Protein AF-A0A4R8ILD8-F1 (afdb_monomer)

Mean predicted aligned error: 10.48 Å

Sequence (104 aa):
MRITSLSLFLGWYVVLLLAGCAVSAPVQEMSNARQTIQAAKEVGAGEHAPELLSIAEKLLDRAARKLEQGDYPVARDFALEAQEQAMLARQTALDKSGNRPQND

pLDDT: mean 85.08, std 19.97, range [43.25, 98.94]

Radius of gyration: 21.85 Å; Cα contacts (8 Å, |Δi|>4): 115; chains: 1; bounding box: 72×23×47 Å

Solvent-accessible surface area (backbone atoms only — not comparable to full-atom values): 5492 Å² total; per-residue (Å²): 139,92,54,73,70,62,55,57,59,54,57,61,64,64,68,72,77,76,83,76,89,64,99,60,77,47,62,66,44,48,47,50,17,52,52,33,42,50,57,9,49,76,55,39,6,71,79,56,18,43,66,38,39,52,50,14,52,54,26,39,54,51,12,50,55,25,47,76,70,67,39,33,72,63,13,35,53,28,9,49,53,11,25,52,30,8,49,53,9,28,50,45,6,49,56,52,63,70,66,50,83,83,84,122

Foldseek 3Di:
DPDVVVVVVVVVVVVPPPPPPDLDAPVVLLVLLVVLLVLLV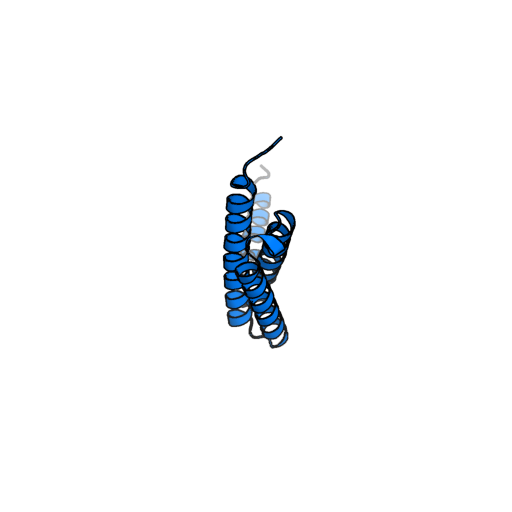VLPLVPQPVPLSVQLVVLSVVLVVCSVVVVRVSSSVSSNSSNVSSNVSSVRSNVVVVPPPPPD

InterPro domains:
  IPR025511 Domain of unknown function DUF4398 [PF14346] (28-96)

Nearest PDB structures (foldseek):
  6rjx-assembly1_A  TM=9.066E-01  e=1.407E+00  Borreliella burgdorferi B31
  9c8w-assembly1_A  TM=4.563E-01  e=3.029E+00  Methylorubrum extorquens

Structure (mmCIF, N/CA/C/O backbone):
data_AF-A0A4R8ILD8-F1
#
_entry.id   AF-A0A4R8ILD8-F1
#
loop_
_atom_site.group_PDB
_atom_site.id
_atom_site.type_symbol
_atom_site.label_atom_id
_atom_site.label_alt_id
_atom_site.label_comp_id
_atom_site.label_asym_id
_atom_site.label_entity_id
_atom_site.label_seq_id
_atom_site.pdbx_PDB_ins_code
_atom_site.Cartn_x
_atom_site.Cartn_y
_atom_site.Cartn_z
_atom_site.occupancy
_atom_site.B_iso_or_equiv
_atom_site.auth_seq_id
_atom_site.auth_comp_id
_atom_site.auth_asym_id
_atom_site.auth_atom_id
_atom_site.pdbx_PDB_model_num
ATOM 1 N N . MET A 1 1 ? 53.552 15.354 12.178 1.00 44.59 1 MET A N 1
ATOM 2 C CA . MET A 1 1 ? 52.546 16.177 11.476 1.00 44.59 1 MET A CA 1
ATOM 3 C C . MET A 1 1 ? 52.492 15.715 10.009 1.00 44.59 1 MET A C 1
ATOM 5 O O . MET A 1 1 ? 52.996 16.412 9.154 1.00 44.59 1 MET A O 1
ATOM 9 N N . ARG A 1 2 ? 52.109 14.490 9.597 1.00 54.12 2 ARG A N 1
ATOM 10 C CA . ARG A 1 2 ? 51.098 13.467 9.991 1.00 54.12 2 ARG A CA 1
ATOM 11 C C . ARG A 1 2 ? 49.618 13.833 9.778 1.00 54.12 2 ARG A C 1
ATOM 13 O O . ARG A 1 2 ? 48.759 13.186 10.355 1.00 54.12 2 ARG A O 1
ATOM 20 N N . ILE A 1 3 ? 49.324 14.844 8.956 1.00 55.66 3 ILE A N 1
ATOM 21 C CA . ILE A 1 3 ? 47.934 15.278 8.699 1.00 55.66 3 ILE A CA 1
ATOM 22 C C . ILE A 1 3 ? 47.623 15.375 7.189 1.00 55.66 3 ILE A C 1
ATOM 24 O O . ILE A 1 3 ? 46.478 15.215 6.794 1.00 55.66 3 ILE A O 1
ATOM 28 N N . THR A 1 4 ? 48.624 15.516 6.312 1.00 49.41 4 THR A N 1
ATOM 29 C CA . THR A 1 4 ? 48.406 15.686 4.860 1.00 49.41 4 THR A CA 1
ATOM 30 C C . THR A 1 4 ? 47.956 14.414 4.131 1.00 49.41 4 THR A C 1
ATOM 32 O O . THR A 1 4 ? 47.175 14.503 3.189 1.00 49.41 4 THR A O 1
ATOM 35 N N . SER A 1 5 ? 48.385 13.227 4.574 1.00 52.59 5 SER A N 1
ATOM 36 C CA . SER A 1 5 ? 47.966 11.950 3.976 1.00 52.59 5 SER A CA 1
ATOM 37 C C . SER A 1 5 ? 46.552 11.529 4.386 1.00 52.59 5 SER A C 1
ATOM 39 O O . SER A 1 5 ? 45.851 10.928 3.581 1.00 52.59 5 SER A O 1
ATOM 41 N N . LEU A 1 6 ? 46.097 11.886 5.595 1.00 51.56 6 LEU A N 1
ATOM 42 C CA . LEU A 1 6 ? 44.751 11.555 6.084 1.00 51.56 6 LEU A CA 1
ATOM 43 C C . LEU A 1 6 ? 43.665 12.353 5.337 1.00 51.56 6 LEU A C 1
ATOM 45 O O . LEU A 1 6 ? 42.598 11.818 5.048 1.00 51.56 6 LEU A O 1
ATOM 49 N N . SER A 1 7 ? 43.971 13.596 4.944 1.00 52.88 7 SER A N 1
ATOM 50 C CA . SER A 1 7 ? 43.078 14.462 4.157 1.00 52.88 7 SER A CA 1
ATOM 51 C C . SER A 1 7 ? 42.877 13.987 2.713 1.00 52.88 7 SER A C 1
ATOM 53 O O . SER A 1 7 ? 41.811 14.199 2.140 1.00 52.88 7 SER A O 1
ATOM 55 N N . LEU A 1 8 ? 43.876 13.319 2.127 1.00 53.66 8 LEU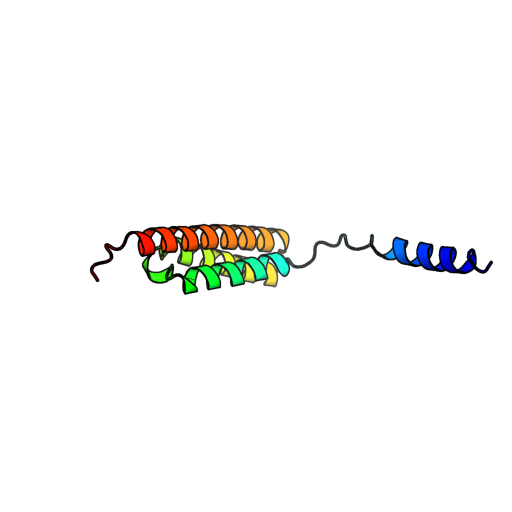 A N 1
ATOM 56 C CA . LEU A 1 8 ? 43.802 12.772 0.765 1.00 53.66 8 LEU A CA 1
ATOM 57 C C . LEU A 1 8 ? 42.915 11.518 0.693 1.00 53.66 8 LEU A C 1
ATOM 59 O O . LEU A 1 8 ? 42.160 11.356 -0.264 1.00 53.66 8 LEU A O 1
ATOM 63 N N . PHE A 1 9 ? 42.934 10.677 1.732 1.00 52.00 9 PHE A N 1
ATOM 64 C CA . PHE A 1 9 ? 42.039 9.517 1.833 1.00 52.00 9 PHE A CA 1
ATOM 65 C C . PHE A 1 9 ? 40.592 9.903 2.173 1.00 52.00 9 PHE A C 1
ATOM 67 O O . PHE A 1 9 ? 39.664 9.241 1.713 1.00 52.00 9 PHE A O 1
ATOM 74 N N . LEU A 1 10 ? 40.385 10.996 2.918 1.00 54.16 10 LEU A N 1
ATOM 75 C CA . LEU A 1 10 ? 39.044 11.504 3.225 1.00 54.16 10 LEU A CA 1
ATOM 76 C C . LEU A 1 10 ? 38.369 12.143 2.000 1.00 54.16 10 LEU A C 1
ATOM 78 O O . LEU A 1 10 ? 37.167 11.982 1.812 1.00 54.16 10 LEU A O 1
ATOM 82 N N . GLY A 1 11 ? 39.138 12.820 1.139 1.00 53.56 11 GLY A N 1
ATOM 83 C CA . GLY A 1 11 ? 38.620 13.428 -0.092 1.00 53.56 11 GLY A CA 1
ATOM 84 C C . GLY A 1 11 ? 38.164 12.404 -1.138 1.00 53.56 11 GLY A C 1
ATOM 85 O O . GLY A 1 11 ? 37.156 12.617 -1.807 1.00 53.56 11 GLY A O 1
ATOM 86 N N . TRP A 1 12 ? 38.851 11.261 -1.235 1.00 53.19 12 TRP A N 1
ATOM 87 C CA . TRP A 1 12 ? 38.490 10.175 -2.158 1.00 53.19 12 TRP A CA 1
ATOM 88 C C . TRP A 1 12 ? 37.177 9.477 -1.766 1.00 53.19 12 TRP A C 1
ATOM 90 O O . TRP A 1 12 ? 36.408 9.061 -2.630 1.00 53.19 12 TRP A O 1
ATOM 100 N N . TYR A 1 13 ? 36.889 9.382 -0.465 1.00 53.84 13 TYR A N 1
ATOM 101 C CA . TYR A 1 13 ? 35.681 8.721 0.039 1.00 53.84 13 TYR A CA 1
ATOM 102 C C . TYR A 1 13 ? 34.398 9.536 -0.195 1.00 53.84 13 TYR A C 1
ATOM 104 O O . TYR A 1 13 ? 33.316 8.964 -0.295 1.00 53.84 13 TYR A O 1
ATOM 112 N N . VAL A 1 14 ? 34.506 10.863 -0.325 1.00 57.62 14 VAL A N 1
ATOM 113 C CA . VAL A 1 14 ? 33.348 11.760 -0.500 1.00 57.62 14 VAL A CA 1
ATOM 114 C C . VAL A 1 14 ? 32.819 11.762 -1.943 1.00 57.62 14 VAL A C 1
ATOM 116 O O . VAL A 1 14 ? 31.631 11.985 -2.161 1.00 57.62 14 VAL A O 1
ATOM 119 N N . VAL A 1 15 ? 33.653 11.447 -2.940 1.00 56.53 15 VAL A N 1
ATOM 120 C CA . VAL A 1 15 ? 33.269 11.503 -4.367 1.00 56.53 15 VAL A CA 1
ATOM 121 C C . VAL A 1 15 ? 32.385 10.316 -4.802 1.00 56.53 15 VAL A C 1
ATOM 123 O O . VAL A 1 15 ? 31.667 10.413 -5.795 1.00 56.53 15 VAL A O 1
ATOM 126 N N . LEU A 1 16 ? 32.350 9.217 -4.041 1.00 56.22 16 LEU A N 1
ATOM 127 C CA . LEU A 1 16 ? 31.615 7.990 -4.401 1.00 56.22 16 LEU A CA 1
ATOM 128 C C . LEU A 1 16 ? 30.108 7.996 -4.069 1.00 56.22 16 LEU A C 1
ATOM 130 O O . LEU A 1 16 ? 29.414 7.044 -4.413 1.00 56.22 16 LEU A O 1
ATOM 134 N N . LEU A 1 17 ? 29.574 9.055 -3.450 1.00 56.81 17 LEU A N 1
ATOM 135 C CA . LEU A 1 17 ? 28.165 9.123 -3.017 1.00 56.81 17 LEU A CA 1
ATOM 136 C C . LEU A 1 17 ? 27.188 9.714 -4.055 1.00 56.81 17 LEU A C 1
ATOM 138 O O . LEU A 1 17 ? 25.999 9.819 -3.772 1.00 56.81 17 LEU A O 1
ATOM 142 N N . LEU A 1 18 ? 27.649 10.089 -5.255 1.00 56.31 18 LEU A N 1
ATOM 143 C CA . LEU A 1 18 ? 26.837 10.841 -6.233 1.00 56.31 18 LEU A CA 1
ATOM 144 C C . LEU A 1 18 ? 26.381 10.036 -7.469 1.00 56.31 18 LEU A C 1
ATOM 146 O O . LEU A 1 18 ? 25.794 10.609 -8.381 1.00 56.31 18 LEU A O 1
ATOM 150 N N . ALA A 1 19 ? 26.595 8.717 -7.516 1.00 54.19 19 ALA A N 1
ATOM 151 C CA . ALA A 1 19 ? 26.256 7.878 -8.678 1.00 54.19 19 ALA A CA 1
ATOM 152 C C . ALA A 1 19 ? 24.948 7.066 -8.522 1.00 54.19 19 ALA A C 1
ATOM 154 O O . ALA A 1 19 ? 24.822 5.972 -9.065 1.00 54.19 19 ALA A O 1
ATOM 155 N N . GLY A 1 20 ? 23.974 7.576 -7.762 1.00 50.25 20 GLY A N 1
ATOM 156 C CA . GLY A 1 20 ? 22.722 6.879 -7.441 1.00 50.25 20 GLY A CA 1
ATOM 157 C C . GLY A 1 20 ? 21.476 7.395 -8.167 1.00 50.25 20 GLY A C 1
ATOM 158 O O . GLY A 1 20 ? 20.394 7.316 -7.603 1.00 50.25 20 GLY A O 1
ATOM 159 N N . CYS A 1 21 ? 21.588 7.955 -9.373 1.00 50.97 21 CYS A N 1
ATOM 160 C CA . CYS A 1 21 ? 20.424 8.413 -10.147 1.00 50.97 21 CYS A CA 1
ATOM 161 C C . CYS A 1 21 ? 20.078 7.419 -11.262 1.00 50.97 21 CYS A C 1
ATOM 163 O O . CYS A 1 21 ? 20.140 7.744 -12.445 1.00 50.97 21 CYS A O 1
ATOM 165 N N . ALA A 1 22 ? 19.720 6.196 -10.882 1.00 56.34 22 ALA A N 1
ATOM 166 C CA . ALA A 1 22 ? 19.017 5.267 -11.758 1.00 56.34 22 ALA A CA 1
ATOM 167 C C . ALA A 1 22 ? 17.623 5.054 -11.167 1.00 56.34 22 ALA A C 1
ATOM 169 O O . ALA A 1 22 ? 17.505 4.757 -9.977 1.00 56.34 22 ALA A O 1
ATOM 170 N N . VAL A 1 23 ? 16.578 5.239 -11.981 1.00 66.19 23 VAL A N 1
ATOM 171 C CA . VAL A 1 23 ? 15.187 4.908 -11.636 1.00 66.19 23 VAL A CA 1
ATOM 172 C C . VAL A 1 23 ? 15.153 3.433 -11.235 1.00 66.19 23 VAL A C 1
ATOM 174 O O . VAL A 1 23 ? 15.153 2.543 -12.080 1.00 66.19 23 VAL A O 1
ATOM 177 N N . SER A 1 24 ? 15.234 3.188 -9.933 1.00 82.00 24 SER A N 1
ATOM 178 C CA . SER A 1 24 ? 15.304 1.863 -9.334 1.00 82.00 24 SER A CA 1
ATOM 179 C C . SER A 1 24 ? 13.926 1.467 -8.821 1.00 82.00 24 SER A C 1
ATOM 181 O O . SER A 1 24 ? 13.037 2.305 -8.655 1.00 82.00 24 SER A O 1
ATOM 183 N N . ALA A 1 25 ? 13.731 0.165 -8.626 1.00 90.75 25 ALA A N 1
ATOM 184 C CA . ALA A 1 25 ? 12.486 -0.370 -8.098 1.00 90.75 25 ALA A CA 1
ATOM 185 C C . ALA A 1 25 ? 12.116 0.319 -6.758 1.00 90.75 25 ALA A C 1
ATOM 187 O O . ALA A 1 25 ? 12.985 0.422 -5.888 1.00 90.75 25 ALA A O 1
ATOM 188 N N . PRO A 1 26 ? 10.851 0.748 -6.554 1.00 94.56 26 PRO A N 1
ATOM 189 C CA . PRO A 1 26 ? 10.392 1.483 -5.367 1.00 94.56 26 PRO A CA 1
ATOM 190 C C . PRO A 1 26 ? 10.212 0.568 -4.142 1.00 94.56 26 PRO A C 1
ATOM 192 O O . PRO A 1 26 ? 9.123 0.404 -3.590 1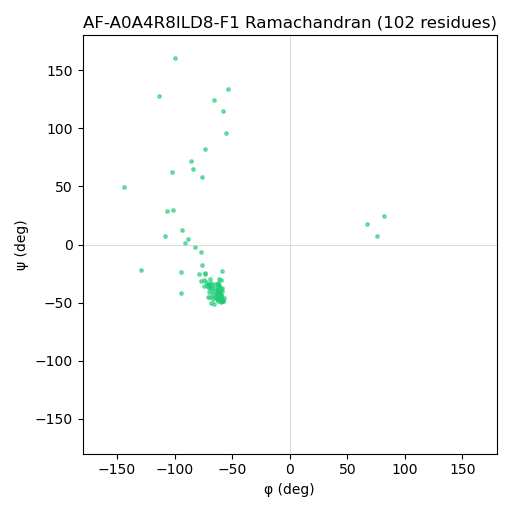.00 94.56 26 PRO A O 1
ATOM 195 N N . VAL A 1 27 ? 11.280 -0.121 -3.730 1.00 95.25 27 VAL A N 1
ATOM 196 C CA . VAL A 1 27 ? 11.236 -1.123 -2.649 1.00 95.25 27 VAL A CA 1
ATOM 197 C C . VAL A 1 27 ? 10.811 -0.492 -1.320 1.00 95.25 27 VAL A C 1
ATOM 199 O O . VAL A 1 27 ? 10.109 -1.131 -0.532 1.00 95.25 27 VAL A O 1
ATOM 202 N N . GLN A 1 28 ? 11.210 0.758 -1.082 1.00 96.69 28 GLN A N 1
ATOM 203 C CA . GLN A 1 28 ? 10.898 1.488 0.144 1.00 96.69 28 GLN A CA 1
ATOM 204 C C . GLN A 1 28 ? 9.407 1.813 0.227 1.00 96.69 28 GLN A C 1
ATOM 206 O O . GLN A 1 28 ? 8.764 1.470 1.216 1.00 96.69 28 GLN A O 1
ATOM 211 N N . GLU A 1 29 ? 8.832 2.383 -0.828 1.00 98.31 29 GLU A N 1
ATOM 212 C CA . GLU A 1 29 ? 7.415 2.739 -0.899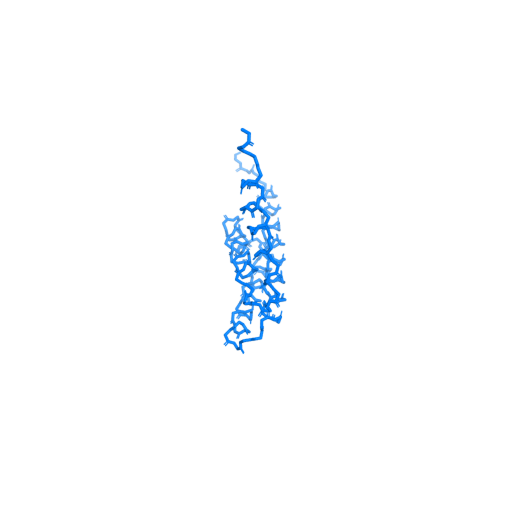 1.00 98.31 29 GLU A CA 1
ATOM 213 C C . GLU A 1 29 ? 6.533 1.491 -0.795 1.00 98.31 29 GLU A C 1
ATOM 215 O O . GLU A 1 29 ? 5.590 1.456 -0.004 1.00 98.31 29 GLU A O 1
ATOM 220 N N . MET A 1 30 ? 6.903 0.411 -1.491 1.00 98.25 30 MET A N 1
ATOM 221 C CA . MET A 1 30 ? 6.217 -0.880 -1.384 1.00 98.25 30 MET A CA 1
ATOM 222 C C . MET A 1 30 ? 6.256 -1.445 0.045 1.00 98.25 30 MET A C 1
ATOM 224 O O . MET A 1 30 ? 5.284 -2.046 0.509 1.00 98.25 30 MET A O 1
ATOM 228 N N . SER A 1 31 ? 7.377 -1.282 0.755 1.00 98.38 31 SER A N 1
ATOM 229 C CA . SER A 1 31 ? 7.508 -1.715 2.150 1.00 98.38 31 SER A CA 1
ATOM 230 C C . SER A 1 31 ? 6.662 -0.862 3.093 1.00 98.38 31 SER A C 1
ATOM 232 O O . SER A 1 31 ? 5.947 -1.417 3.928 1.00 98.38 31 SER A O 1
ATOM 234 N N . ASN A 1 32 ? 6.696 0.460 2.934 1.00 98.62 32 ASN A N 1
ATOM 235 C CA . ASN A 1 32 ? 5.914 1.394 3.742 1.00 98.62 32 ASN A CA 1
ATOM 236 C C . ASN A 1 32 ? 4.411 1.135 3.588 1.00 98.62 32 ASN A C 1
ATOM 238 O O . ASN A 1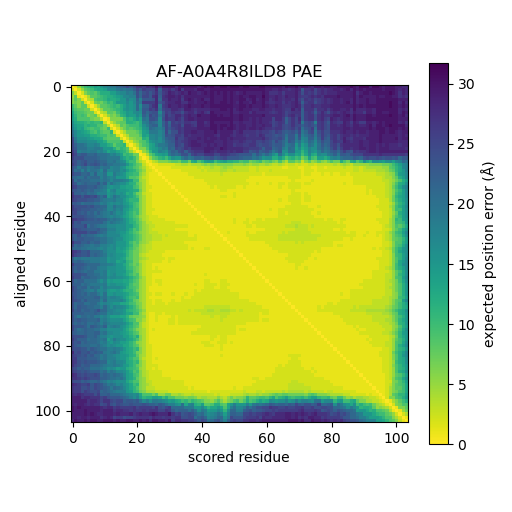 32 ? 3.693 1.063 4.587 1.00 98.62 32 ASN A O 1
ATOM 242 N N . ALA A 1 33 ? 3.941 0.908 2.358 1.00 98.81 33 ALA A N 1
ATOM 243 C CA . ALA A 1 33 ? 2.554 0.544 2.083 1.00 98.81 33 ALA A CA 1
ATOM 244 C C . ALA A 1 33 ? 2.149 -0.751 2.809 1.00 98.81 33 ALA A C 1
ATOM 246 O O . ALA A 1 33 ? 1.150 -0.767 3.529 1.00 98.81 33 ALA A O 1
ATOM 247 N N . ARG A 1 34 ? 2.960 -1.820 2.709 1.00 98.81 34 ARG A N 1
ATOM 248 C CA . ARG A 1 34 ? 2.713 -3.092 3.419 1.00 98.81 34 ARG A CA 1
ATOM 249 C C . ARG A 1 34 ? 2.632 -2.913 4.931 1.00 98.81 34 ARG A C 1
ATOM 251 O O . ARG A 1 34 ? 1.701 -3.414 5.557 1.00 98.81 34 ARG A O 1
ATOM 258 N N . GLN A 1 35 ? 3.600 -2.207 5.507 1.00 98.88 35 GLN A N 1
ATOM 259 C CA . GLN A 1 35 ? 3.657 -1.966 6.948 1.00 98.88 35 GLN A CA 1
ATOM 260 C C . GLN A 1 35 ? 2.456 -1.141 7.421 1.00 98.88 35 GLN A C 1
ATOM 262 O O . GLN A 1 35 ? 1.875 -1.445 8.456 1.00 98.88 35 GLN A O 1
ATOM 267 N N . THR A 1 36 ? 2.029 -0.151 6.636 1.00 98.75 36 THR A N 1
ATOM 268 C CA . THR A 1 36 ? 0.878 0.694 6.980 1.00 98.75 36 THR A CA 1
ATOM 269 C C . THR A 1 36 ? -0.437 -0.081 6.896 1.00 98.75 36 THR A C 1
ATOM 271 O O . THR A 1 36 ? -1.270 0.041 7.792 1.00 98.75 36 THR A O 1
ATOM 274 N N . ILE A 1 3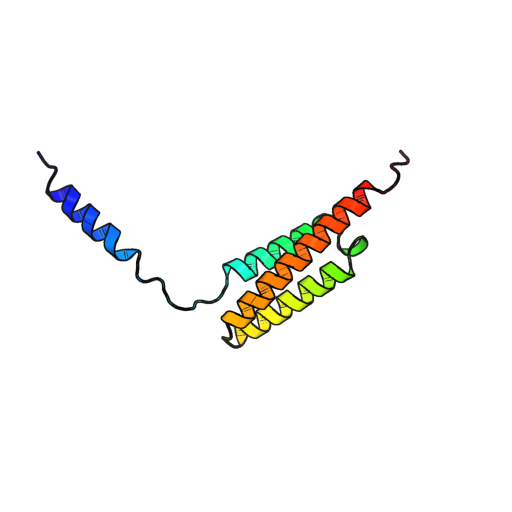7 ? -0.617 -0.931 5.876 1.00 98.88 37 ILE A N 1
ATOM 275 C CA . ILE A 1 37 ? -1.775 -1.838 5.775 1.00 98.88 37 ILE A CA 1
ATOM 276 C C . ILE A 1 37 ? -1.819 -2.776 6.981 1.00 98.88 37 ILE A C 1
ATOM 278 O O . ILE A 1 37 ? -2.879 -2.970 7.574 1.00 98.88 37 ILE A O 1
ATOM 282 N N . GLN A 1 38 ? -0.673 -3.335 7.371 1.00 98.88 38 GLN A N 1
ATOM 283 C CA . GLN A 1 38 ? -0.586 -4.201 8.540 1.00 98.88 38 GLN A CA 1
ATOM 284 C C . GLN A 1 38 ? -0.944 -3.446 9.831 1.00 98.88 38 GLN A C 1
ATOM 286 O O . GLN A 1 38 ? -1.790 -3.910 10.592 1.00 98.88 38 GLN A O 1
ATOM 291 N N . ALA A 1 39 ? -0.413 -2.238 10.021 1.00 98.62 39 ALA A N 1
ATOM 292 C CA . ALA A 1 39 ? -0.752 -1.386 11.158 1.00 98.62 39 ALA A CA 1
ATOM 293 C C . ALA A 1 39 ? -2.243 -0.992 11.188 1.00 98.62 39 ALA A C 1
ATOM 295 O O . ALA A 1 39 ? -2.824 -0.858 12.262 1.00 98.62 39 ALA A O 1
ATOM 296 N N . ALA A 1 40 ? -2.884 -0.811 10.027 1.00 98.69 40 ALA A N 1
ATOM 297 C CA . ALA A 1 40 ? -4.325 -0.577 9.939 1.00 98.69 40 ALA A CA 1
ATOM 298 C C . ALA A 1 40 ? -5.125 -1.814 10.382 1.00 98.69 40 ALA A C 1
ATOM 300 O O . ALA A 1 40 ? -6.092 -1.695 11.136 1.00 98.69 40 ALA A O 1
ATOM 301 N N . LYS A 1 41 ? -4.710 -3.013 9.957 1.00 98.62 41 LYS A N 1
ATOM 302 C CA . LYS A 1 41 ? -5.336 -4.280 10.372 1.00 98.62 41 LYS A CA 1
ATOM 303 C C . LYS A 1 41 ? -5.243 -4.499 11.878 1.00 98.62 41 LYS A C 1
ATOM 305 O O . LYS A 1 41 ? -6.240 -4.871 12.487 1.00 98.62 41 LYS A O 1
ATOM 310 N N . GLU A 1 42 ? -4.083 -4.225 12.468 1.00 98.38 42 GLU A N 1
ATOM 311 C CA . GLU A 1 42 ? -3.822 -4.398 13.904 1.00 98.38 42 GLU A CA 1
ATOM 312 C C . GLU A 1 42 ? -4.743 -3.559 14.795 1.00 98.38 42 GLU A C 1
ATOM 314 O O . GLU A 1 42 ? -5.099 -3.997 15.885 1.00 98.38 42 GLU A O 1
ATOM 319 N N . VAL A 1 43 ? -5.187 -2.391 14.321 1.00 97.50 43 VAL A N 1
ATOM 320 C CA . VAL A 1 43 ? -6.142 -1.532 15.045 1.00 97.50 43 VAL A CA 1
ATOM 321 C C . VAL A 1 43 ? -7.606 -1.785 14.657 1.00 97.50 43 VAL A C 1
ATOM 323 O O . VAL A 1 43 ? -8.482 -0.987 14.980 1.00 97.50 43 VAL A O 1
ATOM 326 N N . GLY A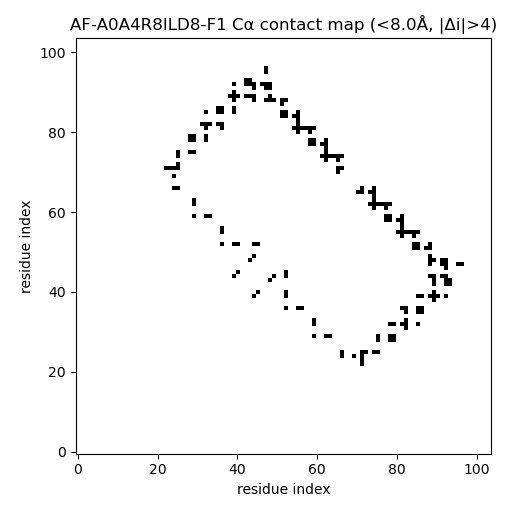 1 44 ? -7.896 -2.874 13.938 1.00 97.56 44 GLY A N 1
ATOM 327 C CA . GLY A 1 44 ? -9.266 -3.269 13.606 1.00 97.56 44 GLY A CA 1
ATOM 328 C C . GLY A 1 44 ? -9.876 -2.545 12.403 1.00 97.56 44 GLY A C 1
ATOM 329 O O . GLY A 1 44 ? -11.101 -2.479 12.282 1.00 97.56 44 GLY A O 1
ATOM 330 N N . ALA A 1 45 ? -9.068 -2.030 11.468 1.00 98.31 45 ALA A N 1
ATOM 331 C CA . ALA A 1 45 ? -9.598 -1.405 10.250 1.00 98.31 45 ALA A CA 1
ATOM 332 C C . ALA A 1 45 ? -10.464 -2.348 9.400 1.00 98.31 45 ALA A C 1
ATOM 334 O O . ALA A 1 45 ? -11.330 -1.871 8.676 1.00 98.31 45 ALA A O 1
ATOM 335 N N . GLY A 1 46 ? -10.302 -3.669 9.524 1.00 97.94 46 GLY A N 1
ATOM 336 C CA . GLY A 1 46 ? -11.187 -4.633 8.863 1.00 97.94 46 GLY A CA 1
ATOM 337 C C . GLY A 1 46 ? -12.652 -4.537 9.308 1.00 97.94 46 GLY A C 1
ATOM 338 O O . GLY A 1 46 ? -13.542 -4.790 8.506 1.00 97.94 46 GLY A O 1
ATOM 339 N N . GLU A 1 47 ? -12.916 -4.125 10.549 1.00 96.81 47 GLU A N 1
ATOM 340 C CA . GLU A 1 47 ? -14.282 -3.929 11.053 1.00 96.81 47 GLU A CA 1
ATOM 341 C C . GLU A 1 47 ? -14.737 -2.479 10.897 1.00 96.81 47 GLU A C 1
ATOM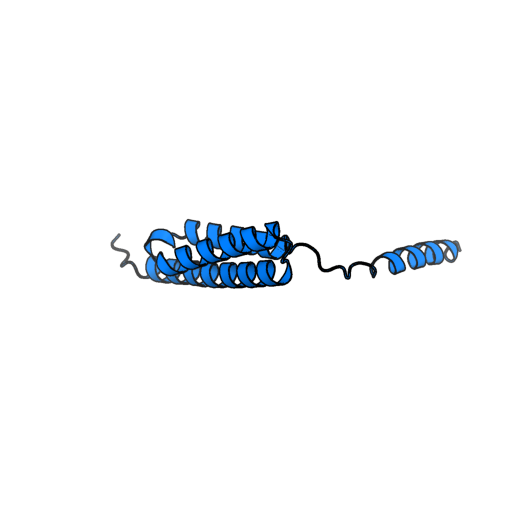 343 O O . GLU A 1 47 ? -15.876 -2.192 10.533 1.00 96.81 47 GLU A O 1
ATOM 348 N N . HIS A 1 48 ? -13.835 -1.548 11.195 1.00 96.62 48 HIS A N 1
ATOM 349 C CA . HIS A 1 48 ? -14.182 -0.143 11.356 1.00 96.62 48 HIS A CA 1
ATOM 350 C C . HIS A 1 48 ? -13.999 0.691 10.081 1.00 96.62 48 HIS A C 1
ATOM 352 O O . HIS A 1 48 ? -14.652 1.724 9.929 1.00 96.62 48 HIS A O 1
ATOM 358 N N . ALA A 1 49 ? -13.147 0.247 9.159 1.00 98.12 49 ALA A N 1
ATOM 359 C CA . ALA A 1 49 ? -12.835 0.928 7.906 1.00 98.12 49 ALA A CA 1
ATOM 360 C C . ALA A 1 49 ? -12.601 -0.059 6.732 1.00 98.12 49 ALA A C 1
ATOM 362 O O . ALA A 1 49 ? -11.593 0.062 6.025 1.00 98.12 49 ALA A O 1
ATOM 363 N N . PRO A 1 50 ? -13.504 -1.038 6.500 1.00 98.25 50 PRO A N 1
ATOM 364 C CA . PRO A 1 50 ? -13.270 -2.134 5.554 1.00 98.25 50 PRO A CA 1
ATOM 365 C C . PRO A 1 50 ? -13.069 -1.657 4.113 1.00 98.25 50 PRO A C 1
ATOM 367 O O . PRO A 1 50 ? -12.271 -2.230 3.374 1.00 98.25 50 PRO A O 1
ATOM 370 N N . GLU A 1 51 ? -13.774 -0.600 3.709 1.00 98.56 51 GLU A N 1
ATOM 371 C CA . GLU A 1 51 ? -13.670 -0.044 2.361 1.00 98.56 51 GLU A CA 1
ATOM 372 C C . GLU A 1 51 ? -12.284 0.560 2.107 1.00 98.56 51 GLU A C 1
ATOM 374 O O . GLU A 1 51 ? -11.619 0.172 1.147 1.00 98.56 51 GLU A O 1
ATOM 379 N N . LEU A 1 52 ? -11.806 1.429 3.005 1.00 98.62 52 LEU A N 1
ATOM 380 C CA . LEU A 1 52 ? -10.480 2.051 2.911 1.00 98.62 52 LEU A CA 1
ATOM 381 C C . LEU A 1 52 ? -9.364 0.999 2.938 1.00 98.62 52 LEU A C 1
ATOM 383 O O . LEU A 1 52 ? -8.437 1.053 2.129 1.00 98.62 52 LEU A O 1
ATOM 387 N N . LEU A 1 53 ? -9.485 -0.002 3.818 1.00 98.81 53 LEU A N 1
ATOM 388 C CA . LEU A 1 53 ? -8.535 -1.111 3.875 1.00 98.81 53 LEU A CA 1
ATOM 389 C C . LEU A 1 53 ? -8.529 -1.913 2.561 1.00 98.81 53 LEU A C 1
ATOM 391 O O . LEU A 1 53 ? -7.459 -2.189 2.021 1.00 98.81 53 LEU A O 1
ATOM 395 N N . SER A 1 54 ? -9.705 -2.224 2.004 1.00 98.81 54 SER A N 1
ATOM 396 C CA . SER A 1 54 ? -9.818 -2.936 0.724 1.00 98.81 54 SER A CA 1
ATOM 397 C C . SER A 1 54 ? -9.212 -2.144 -0.436 1.00 98.81 54 SER A C 1
ATOM 399 O O . SER A 1 54 ? -8.567 -2.722 -1.315 1.00 98.81 54 SER A O 1
ATOM 401 N N . ILE A 1 55 ? -9.407 -0.823 -0.462 1.00 98.88 55 ILE A N 1
ATOM 402 C CA . ILE A 1 55 ? -8.816 0.051 -1.481 1.00 98.88 55 ILE A CA 1
ATOM 403 C C . ILE A 1 55 ? -7.287 0.021 -1.370 1.00 98.88 55 ILE A C 1
ATOM 405 O O . ILE A 1 55 ? -6.622 -0.193 -2.386 1.00 98.88 55 ILE A O 1
ATOM 409 N N . ALA A 1 56 ? -6.736 0.158 -0.160 1.00 98.88 56 ALA A N 1
ATOM 410 C CA . ALA A 1 56 ? -5.295 0.102 0.079 1.00 98.88 56 ALA A CA 1
ATOM 411 C C . ALA A 1 56 ? -4.673 -1.216 -0.416 1.00 98.88 56 ALA A C 1
ATOM 413 O O . ALA A 1 56 ? -3.673 -1.209 -1.133 1.00 98.88 56 ALA A O 1
ATOM 414 N N . GLU A 1 57 ? -5.298 -2.355 -0.107 1.00 98.88 57 GLU A N 1
ATOM 415 C CA . GLU A 1 57 ? -4.833 -3.674 -0.554 1.00 98.88 57 GLU A CA 1
ATOM 416 C C . GLU A 1 57 ? -4.866 -3.818 -2.081 1.00 98.88 57 GLU A C 1
ATOM 418 O O . GLU A 1 57 ? -3.891 -4.272 -2.681 1.00 98.88 57 GLU A O 1
ATOM 423 N N . LYS A 1 58 ? -5.949 -3.373 -2.733 1.00 98.94 58 LYS A N 1
ATOM 424 C CA . LYS A 1 58 ? -6.076 -3.390 -4.202 1.00 98.94 58 LYS A CA 1
ATOM 425 C C . LYS A 1 58 ? -5.063 -2.478 -4.892 1.00 98.94 58 LYS A C 1
ATOM 427 O O . LYS A 1 58 ? -4.654 -2.752 -6.021 1.00 98.94 58 LYS A O 1
ATOM 432 N N . LEU A 1 59 ? -4.709 -1.352 -4.276 1.00 98.88 59 LEU A N 1
ATOM 433 C CA . LEU A 1 59 ? -3.678 -0.451 -4.788 1.00 98.88 59 LEU A CA 1
ATOM 434 C C . LEU A 1 59 ? -2.291 -1.079 -4.651 1.00 98.88 59 LEU A C 1
ATOM 436 O O . LEU A 1 59 ? -1.554 -1.105 -5.630 1.00 98.88 59 LEU A O 1
ATOM 440 N N . LEU A 1 60 ? -1.971 -1.684 -3.505 1.00 98.88 60 LEU A N 1
ATOM 441 C CA . LEU A 1 60 ? -0.695 -2.376 -3.317 1.00 98.88 60 LEU A CA 1
ATOM 442 C C . LEU A 1 60 ? -0.531 -3.566 -4.279 1.00 98.88 60 LEU A C 1
ATOM 444 O O . LEU A 1 60 ? 0.550 -3.797 -4.813 1.00 98.88 60 LEU A O 1
ATOM 448 N N . ASP A 1 61 ? -1.610 -4.296 -4.541 1.00 98.88 61 ASP A N 1
ATOM 449 C CA . ASP A 1 61 ? -1.649 -5.374 -5.530 1.00 98.88 61 ASP A CA 1
ATOM 450 C C . ASP A 1 61 ? -1.442 -4.852 -6.971 1.00 98.88 61 ASP A C 1
ATOM 452 O O . ASP A 1 61 ? -0.683 -5.423 -7.758 1.00 98.88 61 ASP A O 1
ATOM 456 N N . ARG A 1 62 ? -2.027 -3.694 -7.316 1.00 98.81 62 ARG A N 1
ATOM 457 C CA . ARG A 1 62 ? -1.719 -2.988 -8.577 1.00 98.81 62 ARG A CA 1
ATOM 458 C C . ARG A 1 62 ? -0.260 -2.536 -8.644 1.00 98.81 62 ARG A C 1
ATOM 460 O O . ARG A 1 62 ? 0.362 -2.701 -9.693 1.00 98.81 62 ARG A O 1
ATOM 467 N N . ALA A 1 63 ? 0.287 -2.023 -7.545 1.00 98.75 63 ALA A N 1
ATOM 468 C CA . ALA A 1 63 ? 1.685 -1.627 -7.444 1.00 98.75 63 ALA A CA 1
ATOM 469 C C . ALA A 1 63 ? 2.623 -2.818 -7.687 1.00 98.75 63 ALA A C 1
ATOM 471 O O . ALA A 1 63 ? 3.570 -2.705 -8.460 1.00 98.75 63 ALA A O 1
ATOM 472 N N . ALA A 1 64 ? 2.319 -3.983 -7.104 1.00 98.56 64 ALA A N 1
ATOM 473 C CA . ALA A 1 64 ? 3.093 -5.208 -7.289 1.00 98.56 64 ALA A CA 1
ATOM 474 C C . ALA A 1 64 ? 3.103 -5.669 -8.754 1.00 98.56 64 ALA A C 1
ATOM 476 O O . ALA A 1 64 ? 4.172 -5.899 -9.312 1.00 98.56 64 ALA A O 1
ATOM 477 N N . ARG A 1 65 ? 1.945 -5.686 -9.427 1.00 98.69 65 ARG A N 1
ATOM 478 C CA . ARG A 1 65 ? 1.887 -5.995 -10.869 1.00 98.69 65 ARG A CA 1
ATOM 479 C C . ARG A 1 65 ? 2.720 -5.036 -11.713 1.00 98.69 65 ARG A C 1
ATOM 481 O O . ARG A 1 65 ? 3.351 -5.445 -12.682 1.00 98.69 65 ARG A O 1
ATOM 488 N N . LYS A 1 66 ? 2.706 -3.748 -11.374 1.00 98.31 66 LYS A N 1
ATOM 489 C CA . LYS A 1 66 ? 3.479 -2.728 -12.091 1.00 98.31 66 LYS A CA 1
ATOM 490 C C . LYS A 1 66 ? 4.977 -2.868 -11.857 1.00 98.31 66 LYS A C 1
ATOM 492 O O . LYS A 1 66 ? 5.751 -2.744 -12.801 1.00 98.31 66 LYS A O 1
ATOM 497 N N . LEU A 1 67 ? 5.367 -3.230 -10.637 1.00 96.75 67 LEU A N 1
ATOM 498 C CA . LEU A 1 67 ? 6.736 -3.585 -10.284 1.00 96.75 67 LEU A CA 1
ATOM 499 C C . LEU A 1 67 ? 7.238 -4.763 -11.134 1.00 96.75 67 LEU A C 1
ATOM 501 O O . LEU A 1 67 ? 8.314 -4.676 -11.717 1.00 96.75 67 LEU A O 1
ATOM 505 N N . GLU A 1 68 ? 6.441 -5.830 -11.241 1.00 97.19 68 GLU A N 1
ATOM 506 C CA . GLU A 1 68 ? 6.752 -7.024 -12.043 1.00 97.19 68 GLU A CA 1
ATOM 507 C C . GLU A 1 68 ? 6.883 -6.713 -13.541 1.00 97.19 68 GLU A C 1
ATOM 509 O O . GLU A 1 68 ? 7.700 -7.314 -14.234 1.00 97.19 68 GLU A O 1
ATOM 514 N N . GLN A 1 69 ? 6.112 -5.742 -14.038 1.00 97.50 69 GLN A N 1
ATOM 515 C CA . GLN A 1 69 ? 6.177 -5.259 -15.421 1.00 97.50 69 GLN A CA 1
ATOM 516 C C . GLN A 1 69 ? 7.377 -4.335 -15.693 1.00 97.50 69 GLN A C 1
ATOM 518 O O . GLN A 1 69 ? 7.589 -3.942 -16.838 1.00 97.50 69 GLN A O 1
ATOM 523 N N . GLY A 1 70 ? 8.146 -3.960 -14.665 1.00 95.81 70 GLY A N 1
ATOM 524 C CA . GLY A 1 70 ? 9.225 -2.973 -14.774 1.00 95.81 70 GLY A CA 1
ATOM 525 C C . GLY A 1 70 ? 8.738 -1.521 -14.852 1.00 95.81 70 GLY A C 1
ATOM 526 O O . GLY A 1 70 ? 9.537 -0.611 -15.064 1.00 95.81 70 GLY A O 1
ATOM 527 N N . ASP A 1 71 ? 7.439 -1.283 -14.657 1.00 96.88 71 ASP A N 1
ATOM 528 C CA . ASP A 1 71 ? 6.812 0.039 -14.670 1.00 96.88 71 ASP A CA 1
ATOM 529 C C . ASP A 1 71 ? 6.962 0.704 -13.290 1.00 96.88 71 ASP A C 1
ATOM 531 O O . ASP A 1 71 ? 6.006 0.884 -12.532 1.00 96.88 71 ASP A O 1
ATOM 535 N N . TYR A 1 72 ? 8.213 0.994 -12.917 1.00 96.06 72 TYR A N 1
ATOM 536 C CA . TYR A 1 72 ? 8.579 1.477 -11.582 1.00 96.06 72 TYR A CA 1
ATOM 537 C C . TYR A 1 72 ? 7.934 2.811 -11.179 1.00 96.06 72 TYR A C 1
ATOM 539 O O . TYR A 1 72 ? 7.537 2.915 -10.016 1.00 96.06 72 TYR A O 1
ATOM 547 N N . PRO A 1 73 ? 7.790 3.823 -12.063 1.00 96.06 73 PRO A N 1
ATOM 548 C CA . PRO A 1 73 ? 7.094 5.056 -11.705 1.00 96.06 73 PRO A CA 1
ATOM 549 C C . PRO A 1 73 ? 5.639 4.792 -11.312 1.00 96.06 73 PRO A C 1
ATOM 551 O O . PRO A 1 73 ? 5.217 5.207 -10.239 1.00 96.06 73 PRO A O 1
ATOM 554 N N . VAL A 1 74 ? 4.909 4.012 -12.114 1.00 97.69 74 VAL A N 1
ATOM 555 C CA . VAL A 1 74 ? 3.500 3.702 -11.839 1.00 97.69 74 VAL A CA 1
ATOM 556 C C . VAL A 1 74 ? 3.361 2.782 -10.623 1.00 97.69 74 VAL A C 1
ATOM 558 O O . VAL A 1 74 ? 2.427 2.928 -9.836 1.00 97.69 74 VAL A O 1
ATOM 561 N N . ALA A 1 75 ? 4.297 1.849 -10.421 1.00 98.31 75 ALA A N 1
ATOM 562 C CA . ALA A 1 75 ? 4.343 1.030 -9.212 1.00 98.31 75 ALA A CA 1
ATOM 563 C C . ALA A 1 75 ? 4.502 1.889 -7.951 1.00 98.31 75 ALA A C 1
ATOM 565 O O . ALA A 1 75 ? 3.814 1.654 -6.959 1.00 98.31 75 ALA A O 1
ATOM 566 N N . ARG A 1 76 ? 5.383 2.896 -7.996 1.00 98.00 76 ARG A N 1
ATOM 567 C CA . ARG A 1 76 ? 5.594 3.829 -6.886 1.00 98.00 76 ARG A CA 1
ATOM 568 C C . ARG A 1 76 ? 4.325 4.617 -6.582 1.00 98.00 76 ARG A C 1
ATOM 570 O O . ARG A 1 76 ? 3.952 4.703 -5.417 1.00 98.00 76 ARG A O 1
ATOM 577 N N . ASP A 1 77 ? 3.658 5.135 -7.606 1.00 98.50 77 ASP A N 1
ATOM 578 C CA . ASP A 1 77 ? 2.446 5.939 -7.431 1.00 98.50 77 ASP A CA 1
ATOM 579 C C . ASP A 1 77 ? 1.332 5.108 -6.771 1.00 98.50 77 ASP A C 1
ATOM 581 O O . ASP A 1 77 ? 0.791 5.505 -5.738 1.00 98.50 77 ASP A O 1
ATOM 585 N N . PHE A 1 78 ? 1.090 3.881 -7.250 1.00 98.81 78 PHE A N 1
ATOM 586 C CA . PHE A 1 78 ? 0.138 2.976 -6.596 1.00 98.81 78 PHE A CA 1
ATOM 587 C C . PHE A 1 78 ? 0.541 2.596 -5.163 1.00 98.81 78 PHE A C 1
ATOM 589 O O . PHE A 1 78 ? -0.335 2.418 -4.317 1.00 98.81 78 PHE A O 1
ATOM 596 N N . ALA A 1 79 ? 1.836 2.452 -4.867 1.00 98.81 79 ALA A N 1
ATOM 597 C CA . ALA A 1 79 ? 2.306 2.153 -3.514 1.00 98.81 79 ALA A CA 1
ATOM 598 C C . ALA A 1 79 ? 2.062 3.326 -2.551 1.00 98.81 79 ALA A C 1
ATOM 600 O O . ALA A 1 79 ? 1.631 3.109 -1.418 1.00 98.81 79 ALA A O 1
ATOM 601 N N . LEU A 1 80 ? 2.291 4.561 -3.005 1.00 98.75 80 LEU A N 1
ATOM 602 C CA . LEU A 1 80 ? 2.016 5.772 -2.230 1.00 98.75 80 LEU A CA 1
ATOM 603 C C . LEU A 1 80 ? 0.516 5.943 -1.971 1.00 98.75 80 LEU A C 1
ATOM 605 O O . LEU A 1 80 ? 0.121 6.161 -0.826 1.00 98.75 80 LEU A O 1
ATOM 609 N N . GLU A 1 81 ? -0.326 5.751 -2.990 1.00 98.81 81 GLU A N 1
ATOM 610 C CA . GLU A 1 81 ? -1.783 5.775 -2.817 1.00 98.81 81 GLU A CA 1
ATOM 611 C C . GLU A 1 81 ? -2.250 4.668 -1.856 1.00 98.81 81 GLU A C 1
ATOM 613 O O . GLU A 1 81 ? -3.088 4.902 -0.985 1.00 98.81 81 GLU A O 1
ATOM 618 N N . ALA A 1 82 ? -1.683 3.458 -1.954 1.00 98.94 82 ALA A N 1
ATOM 619 C CA . ALA A 1 82 ? -1.988 2.368 -1.026 1.00 98.94 82 ALA A CA 1
ATOM 620 C C . ALA A 1 82 ? -1.641 2.737 0.423 1.00 98.94 82 ALA A C 1
ATOM 622 O O . ALA A 1 82 ? -2.424 2.470 1.338 1.00 98.94 82 ALA A O 1
ATOM 623 N N . GLN A 1 83 ? -0.478 3.359 0.634 1.00 98.81 83 GLN A N 1
ATOM 624 C CA . GLN A 1 83 ? -0.051 3.838 1.943 1.00 98.81 83 GLN A CA 1
ATOM 625 C C . GLN A 1 83 ? -1.024 4.888 2.493 1.00 98.81 83 GLN A C 1
ATOM 627 O O . GLN A 1 83 ? -1.429 4.789 3.650 1.00 98.81 83 GLN A O 1
ATOM 632 N N . GLU A 1 84 ? -1.430 5.865 1.682 1.00 98.88 84 GLU A N 1
ATOM 633 C CA . GLU A 1 84 ? -2.376 6.909 2.086 1.00 98.88 84 GLU A CA 1
ATOM 634 C C . GLU A 1 84 ? -3.722 6.320 2.526 1.00 98.88 84 GLU A C 1
ATOM 636 O O . GLU A 1 84 ? -4.201 6.602 3.627 1.00 98.88 84 GLU A O 1
ATOM 641 N N . GLN A 1 85 ? -4.292 5.424 1.720 1.00 98.88 85 GLN A N 1
ATOM 642 C CA . GLN A 1 85 ? -5.560 4.766 2.040 1.00 98.88 85 GLN A CA 1
ATOM 643 C C . GLN A 1 85 ? -5.458 3.910 3.308 1.00 98.88 85 GLN A C 1
ATOM 645 O O . GLN A 1 85 ? -6.377 3.897 4.127 1.00 98.88 85 GLN A O 1
ATOM 650 N N . ALA A 1 86 ? -4.317 3.254 3.532 1.00 98.88 86 ALA A N 1
ATOM 651 C CA . ALA A 1 86 ? -4.068 2.512 4.762 1.00 98.88 86 ALA A CA 1
ATOM 652 C C . ALA A 1 86 ? -3.958 3.428 5.996 1.00 98.88 86 ALA A C 1
ATOM 654 O O . ALA A 1 86 ? -4.464 3.071 7.061 1.00 98.88 86 ALA A O 1
ATOM 655 N N . MET A 1 87 ? -3.355 4.618 5.873 1.00 98.81 87 MET A N 1
ATOM 656 C CA . MET A 1 87 ? -3.332 5.608 6.959 1.00 98.81 87 MET A CA 1
ATOM 657 C C . MET A 1 87 ? -4.743 6.091 7.306 1.00 98.81 87 MET A C 1
ATOM 659 O O . MET A 1 87 ? -5.092 6.146 8.487 1.00 98.81 87 MET A O 1
ATOM 663 N N . LEU A 1 88 ? -5.574 6.374 6.298 1.00 98.75 88 LEU A N 1
ATOM 664 C CA . LEU A 1 88 ? -6.976 6.754 6.496 1.00 98.75 88 LEU A CA 1
ATOM 665 C C . LEU A 1 88 ? -7.783 5.624 7.144 1.00 98.75 88 LEU A C 1
ATOM 667 O O . LEU A 1 88 ? -8.557 5.872 8.072 1.00 98.75 88 LEU A O 1
ATOM 671 N N . ALA A 1 89 ? -7.575 4.380 6.702 1.00 98.69 89 ALA A N 1
ATOM 672 C CA . ALA A 1 89 ? -8.214 3.205 7.287 1.00 98.69 89 ALA A CA 1
ATOM 673 C C . ALA A 1 89 ? -7.847 3.054 8.770 1.00 98.69 89 ALA A C 1
ATOM 675 O O . ALA A 1 89 ? -8.723 2.871 9.615 1.00 98.69 89 ALA A O 1
ATOM 676 N N . ARG A 1 90 ? -6.554 3.191 9.092 1.00 98.44 90 ARG A N 1
ATOM 677 C CA . ARG A 1 90 ? -6.035 3.146 10.462 1.00 98.44 90 ARG A CA 1
ATOM 678 C C . ARG A 1 90 ? -6.649 4.240 11.334 1.00 98.44 90 ARG A C 1
ATOM 680 O O . ARG A 1 90 ? -7.119 3.937 12.425 1.00 98.44 90 ARG A O 1
ATOM 687 N N . GLN A 1 91 ? -6.667 5.487 10.863 1.00 98.31 91 GLN A N 1
ATOM 688 C CA . GLN A 1 91 ? -7.231 6.610 11.617 1.00 98.31 91 GLN A CA 1
ATOM 689 C C . GLN A 1 91 ? -8.727 6.409 11.878 1.00 98.31 91 GLN A C 1
ATOM 691 O O . GLN A 1 91 ? -9.173 6.475 13.019 1.00 98.31 91 GLN A O 1
ATOM 696 N N . THR A 1 92 ? -9.482 6.053 10.837 1.00 97.38 92 THR A N 1
ATOM 697 C CA . THR A 1 92 ? -10.925 5.787 10.938 1.00 97.38 92 THR A CA 1
ATOM 698 C C . THR A 1 92 ? -11.223 4.662 11.931 1.00 97.38 92 THR A C 1
ATOM 700 O O . THR A 1 92 ? -12.213 4.717 12.665 1.00 97.38 92 THR A O 1
ATOM 703 N N . ALA A 1 93 ? -10.370 3.635 11.967 1.00 97.31 93 ALA A N 1
ATOM 704 C CA . ALA A 1 93 ? -10.501 2.530 12.903 1.00 97.31 93 ALA A CA 1
ATOM 705 C C . ALA A 1 93 ? -10.289 2.963 14.352 1.00 97.31 93 ALA A C 1
ATOM 707 O O . ALA A 1 93 ? -11.117 2.648 15.207 1.00 97.31 93 ALA A O 1
ATOM 708 N N . LEU A 1 94 ? -9.231 3.734 14.610 1.00 95.81 94 LEU A N 1
ATOM 709 C CA . LEU A 1 94 ? -8.950 4.290 15.931 1.00 95.81 94 LEU A CA 1
ATOM 710 C C . LEU A 1 94 ? -10.111 5.167 16.414 1.00 95.81 94 LEU A C 1
ATOM 712 O O . LEU A 1 94 ? -10.615 4.942 17.513 1.00 95.81 94 LEU A O 1
ATOM 716 N N . ASP A 1 95 ? -10.614 6.063 15.564 1.00 95.38 95 ASP A N 1
ATOM 717 C CA . ASP A 1 95 ? -11.715 6.970 15.904 1.00 95.38 95 ASP A CA 1
ATOM 718 C C . ASP A 1 95 ? -12.999 6.202 16.253 1.00 95.38 95 ASP A C 1
ATOM 720 O O . ASP A 1 95 ? -13.638 6.468 17.270 1.00 95.38 95 ASP A O 1
ATOM 724 N N . LYS A 1 96 ? -13.370 5.193 15.452 1.00 91.00 96 LYS A N 1
ATOM 725 C CA . LYS A 1 96 ? -14.560 4.362 15.712 1.00 91.00 96 LYS A CA 1
ATOM 726 C C . LYS A 1 96 ? -14.390 3.426 16.907 1.00 91.00 96 LYS A C 1
ATOM 728 O O . LYS A 1 96 ? -15.373 3.173 17.600 1.00 91.00 96 LYS A O 1
ATOM 733 N N . SER A 1 97 ? -13.182 2.916 17.152 1.00 84.62 97 SER A N 1
ATOM 734 C CA . SER A 1 97 ? -12.897 2.084 18.325 1.00 84.62 97 SER A CA 1
ATOM 735 C C . SER A 1 97 ? -12.968 2.887 19.626 1.00 84.62 97 SER A C 1
ATOM 737 O O . SER A 1 97 ? -13.506 2.382 20.608 1.00 84.62 97 SER A O 1
ATOM 739 N N . GLY A 1 98 ? -12.511 4.146 19.610 1.00 78.44 98 GLY A N 1
ATOM 740 C CA . GLY A 1 98 ? -12.577 5.060 20.752 1.00 78.44 98 GLY A CA 1
ATOM 741 C C . GLY A 1 98 ? -13.986 5.589 21.029 1.00 78.44 98 GLY A C 1
ATOM 742 O O . GLY A 1 98 ? -14.302 5.908 22.169 1.00 78.44 98 GLY A O 1
ATOM 743 N N . ASN A 1 99 ? -14.851 5.632 20.010 1.00 66.38 99 ASN A N 1
ATOM 744 C CA . ASN A 1 99 ? -16.254 6.044 20.129 1.00 66.38 99 ASN A CA 1
ATOM 745 C C . ASN A 1 99 ? -17.231 4.900 20.472 1.00 66.38 99 ASN A C 1
ATOM 747 O O . ASN A 1 99 ? -18.443 5.134 20.489 1.00 66.38 99 ASN A O 1
ATOM 751 N N . ARG A 1 100 ? -16.765 3.667 20.737 1.00 59.28 100 ARG A N 1
ATOM 752 C CA . ARG A 1 100 ? -17.638 2.662 21.368 1.00 59.28 100 ARG A CA 1
ATOM 753 C C . ARG A 1 100 ? -17.949 3.156 22.790 1.00 59.28 100 ARG A C 1
ATOM 755 O O . ARG A 1 100 ? -16.998 3.406 23.527 1.00 59.28 100 ARG A O 1
ATOM 762 N N . PRO A 1 101 ? -19.227 3.306 23.197 1.00 49.03 101 PRO A N 1
ATOM 763 C CA . PRO A 1 101 ? -19.544 3.625 24.582 1.00 49.03 101 PRO A CA 1
ATOM 764 C C . PRO A 1 101 ? -18.951 2.514 25.454 1.00 49.03 101 PRO A C 1
ATOM 766 O O . PRO A 1 101 ? -19.276 1.335 25.289 1.00 49.03 101 PRO A O 1
ATOM 769 N N . GLN A 1 102 ? -17.980 2.901 26.279 1.00 50.75 102 GLN A N 1
ATOM 770 C CA . GLN A 1 102 ? -17.258 2.029 27.193 1.00 50.75 102 GLN A CA 1
ATOM 771 C C . GLN A 1 102 ? -18.221 1.698 28.335 1.00 50.75 102 GLN A C 1
ATOM 773 O O . GLN A 1 102 ? -18.280 2.386 29.349 1.00 50.75 102 GLN A O 1
ATOM 778 N N . ASN A 1 103 ? -19.084 0.717 28.080 1.00 44.34 103 ASN A N 1
ATOM 779 C CA . ASN A 1 103 ? -20.001 0.152 29.055 1.00 44.34 103 ASN A CA 1
ATOM 780 C C . ASN A 1 103 ? -19.241 -0.948 29.806 1.00 44.34 103 ASN A C 1
ATOM 782 O O . ASN A 1 103 ? -19.480 -2.130 29.553 1.00 44.34 103 ASN A O 1
ATOM 786 N N . ASP A 1 104 ? -18.298 -0.538 30.652 1.00 43.25 104 ASP A N 1
ATOM 787 C CA . ASP A 1 104 ? -17.710 -1.399 31.683 1.00 43.25 104 ASP A CA 1
ATOM 788 C C . ASP A 1 104 ? -18.512 -1.266 32.989 1.00 43.25 104 ASP A C 1
ATOM 790 O O . ASP A 1 104 ? -18.899 -0.123 33.339 1.00 43.25 104 ASP A O 1
#

Organism: NCBI:txid381308

Secondary structure (DSSP, 8-state):
-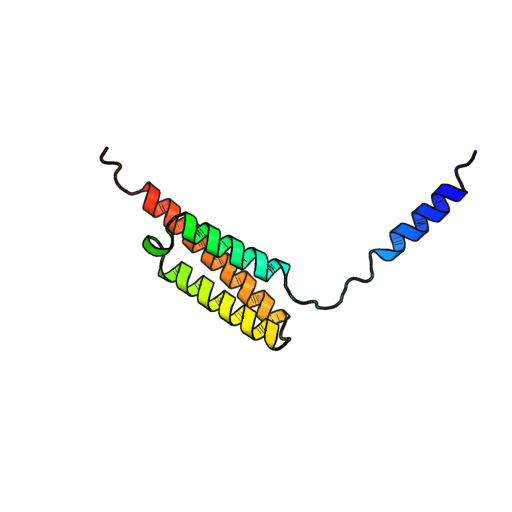--HHHHHHHHHHHGGGS---S----HHHHHHHHHHHHHHHHTTHHHHSHHHHHHHHHHHHHHHHHHHTT-HHHHHHHHHHHHHHHHHHHHHHHHHHHTS----